Protein AF-A0A356AP43-F1 (afdb_monomer_lite)

Sequence (122 aa):
MYQRLVRASVEGRTPQELEKIRQEEFDPHHLDCLLNPDRHPPVWRTGECNCSGEGQASCQVKCLFEAITRDEKGNVRIDPERCTGCSACIGECRAKKLTASRDILPALEKLKSSETPVYAMV

Secondary structure (DSSP, 8-state):
-HHHHHHHHHHT-HHHHHHHHHTS---HHHHHHHH-GGGS-SEEE-S-----STTTTHHHHT-TT--EEE-TTS-EEE-TTT-----HHHHH-TT--EEE--THHHHHHHHHH-SS------

Structure (mmCIF, N/CA/C/O backbone):
data_AF-A0A356AP43-F1
#
_entry.id   AF-A0A356AP43-F1
#
loop_
_atom_site.group_PDB
_atom_site.id
_atom_site.type_symbol
_atom_site.label_atom_id
_atom_site.label_alt_id
_atom_site.label_comp_id
_atom_site.label_asym_id
_atom_site.label_entity_id
_atom_site.label_seq_id
_atom_site.pdbx_PDB_ins_code
_atom_site.Cartn_x
_atom_site.Cartn_y
_atom_site.Cartn_z
_atom_site.occupancy
_atom_site.B_iso_or_equiv
_atom_site.auth_seq_id
_atom_site.auth_comp_id
_atom_site.auth_asym_id
_atom_site.auth_atom_id
_atom_site.pdbx_PDB_model_num
ATOM 1 N N . MET A 1 1 ? 6.021 3.002 13.856 1.00 85.12 1 MET A N 1
ATOM 2 C CA . MET A 1 1 ? 4.661 3.556 13.666 1.00 85.12 1 MET A CA 1
ATOM 3 C C . MET A 1 1 ? 3.579 2.476 13.533 1.00 85.12 1 MET A C 1
ATOM 5 O O . MET A 1 1 ? 2.836 2.300 14.484 1.00 85.12 1 MET A O 1
ATOM 9 N N . TYR A 1 2 ? 3.507 1.699 12.439 1.00 87.25 2 TYR A N 1
ATOM 10 C CA . TYR A 1 2 ? 2.398 0.753 12.164 1.00 87.25 2 TYR A CA 1
ATOM 11 C C . TYR A 1 2 ? 1.944 -0.125 13.350 1.00 87.25 2 TYR A C 1
ATOM 13 O O . TYR A 1 2 ? 0.783 -0.082 13.732 1.00 87.25 2 TYR A O 1
ATOM 21 N N . GLN A 1 3 ? 2.852 -0.883 13.976 1.00 90.19 3 GLN A N 1
ATOM 22 C CA . GLN A 1 3 ? 2.494 -1.784 15.085 1.00 90.19 3 GLN A CA 1
ATOM 23 C C . GLN A 1 3 ? 1.906 -1.046 16.299 1.00 90.19 3 GLN A C 1
ATOM 25 O O . GLN A 1 3 ? 1.038 -1.588 16.979 1.00 90.19 3 GLN A O 1
ATOM 30 N N . ARG A 1 4 ? 2.346 0.196 16.550 1.00 91.88 4 ARG A N 1
ATOM 31 C CA . ARG A 1 4 ? 1.810 1.042 17.627 1.00 91.88 4 ARG A CA 1
ATOM 32 C C . ARG A 1 4 ? 0.359 1.426 17.341 1.00 91.88 4 ARG A C 1
ATOM 34 O O . ARG A 1 4 ? -0.476 1.277 18.223 1.00 91.88 4 ARG A O 1
ATOM 41 N N . LEU A 1 5 ? 0.049 1.815 16.101 1.00 91.38 5 LEU A N 1
ATOM 42 C CA . LEU A 1 5 ? -1.321 2.124 15.676 1.00 91.38 5 LEU A CA 1
ATOM 43 C C . LEU A 1 5 ? -2.238 0.902 15.721 1.00 91.38 5 LEU A C 1
ATOM 45 O O . LEU A 1 5 ? -3.365 1.018 16.183 1.00 91.38 5 LEU A O 1
ATOM 49 N N . VAL A 1 6 ? -1.760 -0.273 15.299 1.00 91.44 6 VAL A N 1
ATOM 50 C CA . VAL A 1 6 ? -2.555 -1.513 15.381 1.00 91.44 6 VAL A CA 1
ATOM 51 C C . VAL A 1 6 ? -2.886 -1.833 16.834 1.00 91.44 6 VAL A C 1
ATOM 53 O O . VAL A 1 6 ? -4.041 -2.090 17.166 1.00 91.44 6 VAL A O 1
ATOM 56 N N . ARG A 1 7 ? -1.891 -1.751 17.722 1.00 92.81 7 ARG A N 1
ATOM 57 C CA . ARG A 1 7 ? -2.092 -1.960 19.157 1.00 92.81 7 ARG A CA 1
ATOM 58 C C . ARG A 1 7 ? -3.070 -0.944 19.751 1.00 92.81 7 ARG A C 1
ATOM 60 O O . ARG A 1 7 ? -3.997 -1.339 20.450 1.00 92.81 7 ARG A O 1
ATOM 67 N N . ALA A 1 8 ? -2.899 0.339 19.441 1.00 92.69 8 ALA A N 1
ATOM 68 C CA . ALA A 1 8 ? -3.793 1.396 19.901 1.00 92.69 8 ALA A CA 1
ATOM 69 C C . ALA A 1 8 ? -5.225 1.209 19.376 1.00 92.69 8 ALA A C 1
ATOM 71 O O . ALA A 1 8 ? -6.175 1.410 20.130 1.00 92.69 8 ALA A O 1
ATOM 72 N N . SER A 1 9 ? -5.377 0.760 18.125 1.00 90.75 9 SER A N 1
ATOM 73 C CA . SER A 1 9 ? -6.673 0.431 17.533 1.00 90.75 9 SER A CA 1
ATOM 74 C C . SER A 1 9 ? -7.356 -0.685 18.304 1.00 90.75 9 SER A C 1
ATOM 76 O O . SER A 1 9 ? -8.490 -0.486 18.716 1.00 90.75 9 SER A O 1
ATOM 78 N N . VAL A 1 10 ? -6.672 -1.785 18.632 1.00 90.69 10 VAL A N 1
ATOM 79 C CA . VAL A 1 10 ? -7.234 -2.850 19.487 1.00 90.69 10 VAL A CA 1
ATOM 80 C C . VAL A 1 10 ? -7.633 -2.299 20.863 1.00 90.69 10 VAL A C 1
ATOM 82 O O . VAL A 1 10 ? -8.774 -2.477 21.288 1.00 90.69 10 VAL A O 1
ATOM 85 N N . GLU A 1 11 ? -6.745 -1.538 21.506 1.00 92.44 11 GLU A N 1
ATOM 86 C CA . GLU A 1 11 ? -6.917 -0.984 22.858 1.00 92.44 11 GLU A CA 1
ATOM 87 C C . GLU A 1 11 ? -7.903 0.203 22.949 1.00 92.44 11 GLU A C 1
ATOM 89 O O . GLU A 1 11 ? -8.137 0.705 24.046 1.00 92.44 11 GLU A O 1
ATOM 94 N N . GLY A 1 12 ? -8.465 0.681 21.830 1.00 87.88 12 GLY A N 1
ATOM 95 C CA . GLY A 1 12 ? -9.389 1.827 21.811 1.00 87.88 12 GLY A CA 1
ATOM 96 C C . GLY A 1 12 ? -8.720 3.175 22.107 1.00 87.88 12 GLY A C 1
ATOM 97 O O . GLY A 1 12 ? -9.374 4.103 22.570 1.00 87.88 12 GLY A O 1
ATOM 98 N N . ARG A 1 13 ? -7.410 3.281 21.861 1.00 92.44 13 ARG A N 1
ATOM 99 C CA . ARG A 1 13 ? -6.573 4.458 22.148 1.00 92.44 13 ARG A CA 1
ATOM 100 C C . ARG A 1 13 ? -5.968 5.095 20.889 1.00 92.44 13 ARG A C 1
ATOM 102 O O . ARG A 1 13 ? -4.936 5.763 20.960 1.00 92.44 13 ARG A O 1
ATOM 109 N N . THR A 1 14 ? -6.584 4.873 19.724 1.00 89.31 14 THR A N 1
ATOM 110 C CA . THR A 1 14 ? -6.115 5.402 18.429 1.00 89.31 14 THR A CA 1
ATOM 111 C C . THR A 1 14 ? -5.927 6.924 18.430 1.00 89.31 14 THR A C 1
ATOM 113 O O . THR A 1 14 ? -4.861 7.357 17.994 1.00 89.31 14 THR A O 1
ATOM 116 N N . PRO A 1 15 ? -6.868 7.752 18.942 1.00 89.88 15 PRO A N 1
ATOM 117 C CA . PRO A 1 15 ? -6.707 9.208 18.918 1.00 89.88 15 PRO A CA 1
ATOM 118 C C . PRO A 1 15 ? -5.471 9.682 19.692 1.00 89.88 15 PRO A C 1
ATOM 120 O O . PRO A 1 15 ? -4.699 10.493 19.191 1.00 89.88 15 PRO A O 1
ATOM 123 N N . GLN A 1 16 ? -5.230 9.127 20.884 1.00 93.12 16 GLN A N 1
ATOM 124 C CA . G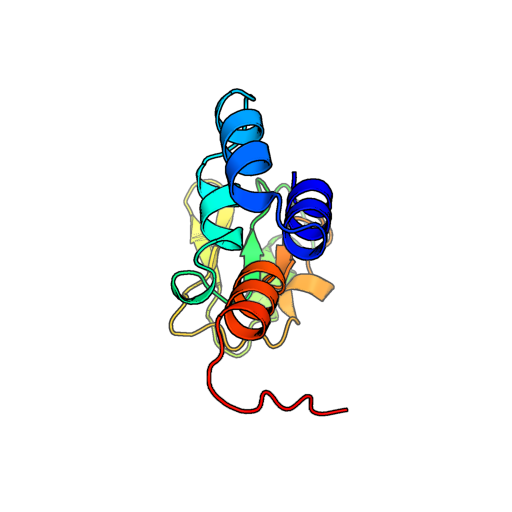LN A 1 16 ? -4.082 9.497 21.716 1.00 93.12 16 GLN A CA 1
ATOM 125 C C . GLN A 1 16 ? -2.757 9.070 21.078 1.00 93.12 16 GLN A C 1
ATOM 127 O O . GLN A 1 16 ? -1.754 9.767 21.211 1.00 93.12 16 GLN A O 1
ATOM 132 N N . GLU A 1 17 ? -2.734 7.920 20.404 1.00 92.94 17 GLU A N 1
ATOM 133 C CA . GLU A 1 17 ? -1.535 7.448 19.713 1.00 92.94 17 GLU A CA 1
ATOM 134 C C . GLU A 1 17 ? -1.246 8.258 18.442 1.00 92.94 17 GLU A C 1
ATOM 136 O O . GLU A 1 17 ? -0.084 8.544 18.156 1.00 92.94 17 GLU A O 1
ATOM 141 N N . LEU A 1 18 ? -2.285 8.683 17.714 1.00 90.19 18 LEU A N 1
ATOM 142 C CA . LEU A 1 18 ? -2.144 9.567 16.556 1.00 90.19 18 LEU A CA 1
ATOM 143 C C . LEU A 1 18 ? -1.555 10.924 16.942 1.00 90.19 18 LEU A C 1
ATOM 145 O O . LEU A 1 18 ? -0.653 11.391 16.253 1.00 90.19 18 LEU A O 1
ATOM 149 N N . GLU A 1 19 ? -2.001 11.527 18.045 1.00 91.38 19 GLU A N 1
ATOM 150 C CA . GLU A 1 19 ? -1.428 12.788 18.540 1.00 91.38 19 GLU A CA 1
ATOM 151 C C . GLU A 1 19 ? 0.063 12.655 18.876 1.00 91.38 19 GLU A C 1
ATOM 153 O O . GLU A 1 19 ? 0.852 13.529 18.528 1.00 91.38 19 GLU A O 1
ATOM 158 N N . LYS A 1 20 ? 0.485 11.529 19.468 1.00 91.94 20 LYS A N 1
ATOM 159 C CA . LYS A 1 20 ? 1.913 11.263 19.720 1.00 91.94 20 LYS A CA 1
ATOM 160 C C . LYS A 1 20 ? 2.705 11.112 18.428 1.00 91.94 20 LYS A C 1
ATOM 162 O O . LYS A 1 20 ? 3.765 11.705 18.291 1.00 91.94 20 LYS A O 1
ATOM 167 N N . ILE A 1 21 ? 2.187 10.338 17.474 1.00 89.25 21 ILE A N 1
ATOM 168 C CA . ILE A 1 21 ? 2.850 10.124 16.181 1.00 89.25 21 ILE A CA 1
ATOM 169 C C . ILE A 1 21 ? 2.993 11.444 15.423 1.00 89.25 21 ILE A C 1
ATOM 171 O O . ILE A 1 21 ? 4.045 11.691 14.848 1.00 89.25 21 ILE A O 1
ATOM 175 N N . ARG A 1 22 ? 1.978 12.315 15.466 1.00 87.50 22 ARG A N 1
ATOM 176 C CA . ARG A 1 22 ? 2.008 13.650 14.845 1.00 87.50 22 ARG A CA 1
ATOM 177 C C . ARG A 1 22 ? 3.118 14.558 15.382 1.00 87.50 22 ARG A C 1
ATOM 179 O O . ARG A 1 22 ? 3.491 15.500 14.693 1.00 87.50 22 ARG A O 1
ATOM 186 N N . GLN A 1 23 ? 3.623 14.288 16.584 1.00 88.75 23 GLN A N 1
ATOM 187 C CA . GLN A 1 23 ? 4.723 15.024 17.213 1.00 88.75 23 GLN A CA 1
ATOM 188 C C . GLN A 1 23 ? 6.106 14.424 16.901 1.00 88.75 23 GLN A C 1
ATOM 190 O O . GLN A 1 23 ? 7.120 15.026 17.246 1.00 88.75 23 GLN A O 1
ATOM 195 N N . GLU A 1 24 ? 6.168 13.247 16.276 1.00 88.69 24 GLU A N 1
ATOM 196 C CA . GLU A 1 24 ? 7.412 12.599 15.852 1.00 88.69 24 GLU A CA 1
ATOM 197 C C . GLU A 1 24 ? 7.792 13.038 14.424 1.00 88.69 24 GLU A C 1
ATOM 199 O O . GLU A 1 24 ? 6.945 13.464 13.641 1.00 88.69 24 GLU A O 1
ATOM 204 N N . GLU A 1 25 ? 9.066 12.903 14.044 1.00 83.81 25 GLU A N 1
ATOM 205 C CA . GLU A 1 25 ? 9.466 13.039 12.639 1.00 83.81 25 GLU A CA 1
ATOM 206 C C . GLU A 1 25 ? 9.076 11.772 11.864 1.00 83.81 25 GLU A C 1
ATOM 208 O O . GLU A 1 25 ? 9.620 10.685 12.083 1.00 83.81 25 GLU A O 1
ATOM 213 N N . PHE A 1 26 ? 8.123 11.899 10.942 1.00 81.62 26 PHE A N 1
ATOM 214 C CA . PHE A 1 26 ? 7.726 10.835 10.021 1.00 81.62 26 PHE A CA 1
ATOM 215 C C . PHE A 1 26 ? 7.306 11.419 8.670 1.00 81.62 26 PHE A C 1
ATOM 217 O O . PHE A 1 26 ? 7.000 12.602 8.558 1.00 81.62 26 PHE A O 1
ATOM 224 N N . ASP A 1 27 ? 7.268 10.569 7.643 1.00 82.44 27 ASP A N 1
ATOM 225 C CA . ASP A 1 27 ? 6.711 10.931 6.339 1.00 82.44 27 ASP A CA 1
ATOM 226 C C . ASP A 1 27 ? 5.168 10.912 6.407 1.00 82.44 27 ASP A C 1
ATOM 228 O O . ASP A 1 27 ? 4.592 9.829 6.592 1.00 82.44 27 ASP A O 1
ATOM 232 N N . PRO A 1 28 ? 4.480 12.060 6.234 1.00 85.50 28 PRO A N 1
ATOM 233 C CA . PRO A 1 28 ? 3.020 12.134 6.254 1.00 85.50 28 PRO A CA 1
ATOM 234 C C . PRO A 1 28 ? 2.341 11.165 5.284 1.00 85.50 28 PRO A C 1
ATOM 236 O O . PRO A 1 28 ? 1.269 10.643 5.595 1.00 85.50 28 PRO A O 1
ATOM 239 N N . HIS A 1 29 ? 2.980 10.862 4.150 1.00 86.56 29 HIS A N 1
ATOM 240 C CA . HIS A 1 29 ? 2.458 9.921 3.164 1.00 86.56 29 HIS A CA 1
ATOM 241 C C . HIS A 1 29 ? 2.305 8.511 3.748 1.00 86.56 29 HIS A C 1
ATOM 243 O O . HIS A 1 29 ? 1.299 7.848 3.515 1.00 86.56 29 HIS A O 1
ATOM 249 N N . HIS A 1 30 ? 3.248 8.061 4.583 1.00 86.44 30 HIS A N 1
ATOM 250 C CA . HIS A 1 30 ? 3.169 6.737 5.205 1.00 86.44 30 HIS A CA 1
ATOM 251 C C . HIS A 1 30 ? 1.998 6.606 6.181 1.00 86.44 30 HIS A C 1
ATOM 253 O O . HIS A 1 30 ? 1.453 5.513 6.336 1.00 86.44 30 HIS A O 1
ATOM 259 N N . LEU A 1 31 ? 1.634 7.689 6.870 1.00 88.88 31 LEU A N 1
ATOM 260 C CA . LEU A 1 31 ? 0.469 7.681 7.748 1.00 88.88 31 LEU A CA 1
ATOM 261 C C . LEU A 1 31 ? -0.821 7.705 6.927 1.00 88.88 31 LEU A C 1
ATOM 263 O O . LEU A 1 31 ? -1.749 6.968 7.247 1.00 88.88 31 LEU A O 1
ATOM 267 N N . ASP A 1 32 ? -0.855 8.490 5.852 1.00 90.31 32 ASP A N 1
ATOM 268 C CA . ASP A 1 32 ? -2.013 8.562 4.964 1.00 90.31 32 ASP A CA 1
ATOM 269 C C . ASP A 1 32 ? -2.323 7.211 4.300 1.00 90.31 32 ASP A C 1
ATOM 271 O O . ASP A 1 32 ? -3.471 6.776 4.339 1.00 90.31 32 ASP A O 1
ATOM 275 N N . CYS A 1 33 ? -1.308 6.478 3.825 1.00 90.25 33 CYS A N 1
ATOM 276 C CA . CYS A 1 33 ? -1.480 5.114 3.306 1.00 90.25 33 CYS A CA 1
ATOM 277 C C . CYS A 1 33 ? -2.163 4.174 4.313 1.00 90.25 33 CYS A C 1
ATOM 279 O O . CYS A 1 33 ? -2.973 3.334 3.938 1.00 90.25 33 CYS A O 1
ATOM 281 N N . LEU A 1 34 ? -1.845 4.308 5.604 1.00 90.25 34 LEU A N 1
ATOM 282 C CA . LEU A 1 34 ? -2.407 3.458 6.658 1.00 90.25 34 LEU A CA 1
ATOM 283 C C . LEU A 1 34 ? -3.837 3.838 7.051 1.00 90.25 34 LEU A C 1
ATOM 285 O O . LEU A 1 34 ? -4.596 2.968 7.479 1.00 90.25 34 LEU A O 1
ATOM 289 N N . LEU A 1 35 ? -4.175 5.126 6.984 1.00 89.88 35 LEU A N 1
ATOM 290 C CA . LEU A 1 35 ? -5.473 5.640 7.421 1.00 89.88 35 LEU A CA 1
ATOM 291 C C . LEU A 1 35 ? -6.507 5.668 6.290 1.00 89.88 35 LEU A C 1
ATOM 293 O O . LEU A 1 35 ? -7.690 5.503 6.568 1.00 89.88 35 LEU A O 1
ATOM 297 N N . ASN A 1 36 ? -6.066 5.835 5.042 1.00 90.94 36 ASN A N 1
ATOM 298 C CA . ASN A 1 36 ? -6.919 5.980 3.861 1.00 90.94 36 ASN A CA 1
ATOM 299 C C . ASN A 1 36 ? -6.480 5.044 2.714 1.00 90.94 36 ASN A C 1
ATOM 301 O O . ASN A 1 36 ? -6.211 5.527 1.611 1.00 90.94 36 ASN A O 1
ATOM 305 N N . PRO A 1 37 ? -6.343 3.721 2.934 1.00 90.69 37 PRO A N 1
ATOM 306 C CA . PRO A 1 37 ? -5.765 2.816 1.935 1.00 90.69 37 PRO A CA 1
ATOM 307 C C . PRO A 1 37 ? -6.564 2.729 0.628 1.00 90.69 37 PRO A C 1
ATOM 309 O O . PRO A 1 37 ? -5.990 2.423 -0.408 1.00 90.69 37 PRO A O 1
ATOM 312 N N . ASP A 1 38 ? -7.858 3.046 0.651 1.00 89.31 38 ASP A N 1
ATOM 313 C CA . ASP A 1 38 ? -8.741 3.134 -0.518 1.00 89.31 38 ASP A CA 1
ATOM 314 C C . ASP A 1 38 ? -8.334 4.230 -1.516 1.00 89.31 38 ASP A C 1
ATOM 316 O O . ASP A 1 38 ? -8.712 4.175 -2.683 1.00 89.31 38 ASP A O 1
ATOM 320 N N . ARG A 1 39 ? -7.542 5.213 -1.074 1.00 91.62 39 ARG A N 1
ATOM 321 C CA . ARG A 1 39 ? -7.016 6.299 -1.917 1.00 91.62 39 ARG A CA 1
ATOM 322 C C . ARG A 1 39 ? -5.656 5.985 -2.533 1.00 91.62 39 ARG A C 1
ATOM 324 O O . ARG A 1 39 ? -5.112 6.815 -3.261 1.00 91.62 39 ARG A O 1
ATOM 331 N N . HIS A 1 40 ? -5.093 4.820 -2.224 1.00 92.88 40 HIS A N 1
ATOM 332 C CA . HIS A 1 40 ? -3.746 4.422 -2.617 1.00 92.88 40 HIS A CA 1
ATOM 333 C C . HIS A 1 40 ? -3.778 3.102 -3.386 1.00 92.88 40 HIS A C 1
ATOM 335 O O . HIS A 1 40 ? -4.677 2.285 -3.191 1.00 92.88 40 HIS A O 1
ATOM 341 N N . PRO A 1 41 ? -2.787 2.842 -4.255 1.00 94.50 41 PRO A N 1
ATOM 342 C CA . PRO A 1 41 ? -2.672 1.539 -4.892 1.00 94.50 41 PRO A CA 1
ATOM 343 C C . PRO A 1 41 ? -2.520 0.426 -3.835 1.00 94.50 41 PRO A C 1
ATOM 345 O O . PRO A 1 41 ? -1.833 0.632 -2.832 1.00 94.50 41 PRO A O 1
ATOM 348 N N . PRO A 1 42 ? -3.028 -0.796 -4.088 1.00 95.38 42 PRO A N 1
ATOM 349 C CA . PRO A 1 42 ? -2.851 -1.949 -3.195 1.00 95.38 42 PRO A CA 1
ATOM 350 C C . PRO A 1 42 ? -1.394 -2.358 -2.906 1.00 95.38 42 PRO A C 1
ATOM 352 O O . PRO A 1 42 ? -1.140 -3.222 -2.065 1.00 95.38 42 PRO A O 1
ATOM 355 N N . VAL A 1 43 ? -0.424 -1.778 -3.619 1.00 95.94 43 VAL A N 1
ATOM 356 C CA . VAL A 1 43 ? 1.012 -1.955 -3.392 1.00 95.94 43 VAL A CA 1
ATOM 357 C C . VAL A 1 43 ? 1.650 -0.589 -3.163 1.00 95.94 43 VAL A C 1
ATOM 359 O O . VAL A 1 43 ? 1.478 0.324 -3.966 1.00 95.94 43 VAL A O 1
ATOM 362 N N . TRP A 1 44 ? 2.442 -0.464 -2.100 1.00 93.94 44 TRP A N 1
ATOM 363 C CA . TRP A 1 44 ? 3.082 0.780 -1.680 1.00 93.94 44 TRP A CA 1
ATOM 364 C C . TRP A 1 44 ? 4.593 0.734 -1.847 1.00 93.94 44 TRP A C 1
ATOM 366 O O . TRP A 1 44 ? 5.234 -0.282 -1.564 1.00 93.94 44 TRP A O 1
ATOM 376 N N . ARG A 1 45 ? 5.173 1.876 -2.222 1.00 92.88 45 ARG A N 1
ATOM 377 C CA . ARG A 1 45 ? 6.619 2.098 -2.200 1.00 92.88 45 ARG A CA 1
ATOM 378 C C . ARG A 1 45 ? 7.028 2.690 -0.850 1.00 92.88 45 ARG A C 1
ATOM 380 O O . ARG A 1 45 ? 6.613 3.789 -0.517 1.00 92.88 45 ARG A O 1
ATOM 387 N N . THR A 1 46 ? 7.880 1.997 -0.102 1.00 90.75 46 THR A N 1
ATOM 388 C CA . THR A 1 46 ? 8.306 2.390 1.259 1.00 90.75 46 THR A CA 1
ATOM 389 C C . THR A 1 46 ? 9.651 3.119 1.308 1.00 90.75 46 THR A C 1
ATOM 391 O O . THR A 1 46 ? 10.168 3.412 2.384 1.00 90.75 46 THR A O 1
ATOM 394 N N . GLY A 1 47 ? 10.263 3.376 0.152 1.00 90.06 47 GLY A N 1
ATOM 395 C CA . GLY A 1 47 ? 11.511 4.123 0.044 1.00 90.06 47 GLY A CA 1
ATOM 396 C C . GLY A 1 47 ? 12.028 4.182 -1.387 1.00 90.06 47 GLY A C 1
ATOM 397 O O . GLY A 1 47 ? 11.420 3.628 -2.304 1.00 90.06 47 GLY A O 1
ATOM 398 N N . GLU A 1 48 ? 13.160 4.851 -1.577 1.00 91.81 48 GLU A N 1
ATOM 399 C CA . GLU A 1 48 ? 13.768 5.001 -2.897 1.00 91.81 48 GLU A CA 1
ATOM 400 C C . GLU A 1 48 ? 14.242 3.658 -3.470 1.00 91.81 48 GLU A C 1
ATOM 402 O O . GLU A 1 48 ? 14.779 2.797 -2.763 1.00 91.81 48 GLU A O 1
ATOM 407 N N . CYS A 1 49 ? 14.030 3.472 -4.770 1.00 90.69 49 CYS A N 1
ATOM 408 C CA . CYS A 1 49 ? 14.520 2.331 -5.521 1.00 90.69 49 CYS A CA 1
ATOM 409 C C . CYS A 1 49 ? 16.018 2.498 -5.777 1.00 90.69 49 CYS A C 1
ATOM 411 O O . CYS A 1 49 ? 16.433 3.374 -6.523 1.00 90.69 49 CYS A O 1
ATOM 413 N N . ASN A 1 50 ? 16.820 1.600 -5.214 1.00 87.00 50 ASN A N 1
ATOM 414 C CA . ASN A 1 50 ? 18.275 1.569 -5.372 1.00 87.00 50 ASN A CA 1
ATOM 415 C C . ASN A 1 50 ? 18.764 0.296 -6.090 1.00 87.00 50 ASN A C 1
ATOM 417 O O . ASN A 1 50 ? 19.908 -0.121 -5.925 1.00 87.00 50 ASN A O 1
ATOM 421 N N . CYS A 1 51 ? 17.885 -0.351 -6.861 1.00 83.38 51 CYS A N 1
ATOM 422 C CA . CYS A 1 51 ? 18.225 -1.530 -7.650 1.00 83.38 51 CYS A CA 1
ATOM 423 C C . CYS A 1 51 ? 19.177 -1.138 -8.794 1.00 83.38 51 CYS A C 1
ATOM 425 O O . CYS A 1 51 ? 18.825 -0.285 -9.606 1.00 83.38 51 CYS A O 1
ATOM 427 N N . SER A 1 52 ? 20.335 -1.789 -8.896 1.00 74.88 52 SER A N 1
ATOM 428 C CA . SER A 1 52 ? 21.299 -1.618 -9.991 1.00 74.88 52 SER A CA 1
ATOM 429 C C . SER A 1 52 ? 21.512 -2.929 -10.759 1.00 74.88 52 SER A C 1
ATOM 431 O O . SER A 1 52 ? 21.301 -4.016 -10.221 1.00 74.88 52 SER A O 1
ATOM 433 N N . GLY A 1 53 ? 21.912 -2.826 -12.031 1.00 73.88 53 GLY A N 1
ATOM 434 C CA . GLY A 1 53 ? 22.258 -3.979 -12.872 1.00 73.88 53 GLY A CA 1
ATOM 435 C C . GLY A 1 53 ? 21.074 -4.884 -13.244 1.00 73.88 53 GLY A C 1
ATOM 436 O O . GLY A 1 53 ? 19.941 -4.424 -13.421 1.00 73.88 53 GLY A O 1
ATOM 437 N N . GLU A 1 54 ? 21.345 -6.187 -13.381 1.00 63.41 54 GLU A N 1
ATOM 438 C CA . GLU A 1 54 ? 20.350 -7.213 -13.718 1.00 63.41 54 GLU A CA 1
ATOM 439 C C . GLU A 1 54 ? 19.288 -7.335 -12.614 1.00 63.41 54 GLU A C 1
ATOM 441 O O . GLU A 1 54 ? 19.469 -7.984 -11.580 1.00 63.41 54 GLU A O 1
ATOM 446 N N . GLY A 1 55 ? 18.159 -6.664 -12.830 1.00 66.31 55 GLY A N 1
ATOM 447 C CA . GLY A 1 55 ? 17.031 -6.638 -11.902 1.00 66.31 55 GLY A CA 1
ATOM 448 C C . GLY A 1 55 ? 16.478 -5.247 -11.620 1.00 66.31 55 GLY A C 1
ATOM 449 O O . GLY A 1 55 ? 15.455 -5.129 -10.941 1.00 66.31 55 GLY A O 1
ATOM 450 N N . GLN A 1 56 ? 17.098 -4.192 -12.167 1.00 73.06 56 GLN A N 1
ATOM 451 C CA . GLN A 1 56 ? 16.638 -2.814 -11.988 1.00 73.06 56 GLN A CA 1
ATOM 452 C C . GLN A 1 56 ? 15.149 -2.659 -12.314 1.00 73.06 56 GLN A C 1
ATOM 454 O O . GLN A 1 56 ? 14.451 -1.986 -11.561 1.00 73.06 56 GLN A O 1
ATOM 459 N N . ALA A 1 57 ? 14.649 -3.337 -13.355 1.00 80.31 57 ALA A N 1
ATOM 460 C CA . ALA A 1 57 ? 13.266 -3.260 -13.826 1.00 80.31 57 ALA A CA 1
ATOM 461 C C . ALA A 1 57 ? 12.389 -4.494 -13.524 1.00 80.31 57 ALA A C 1
ATOM 463 O O . ALA A 1 57 ? 11.245 -4.524 -13.973 1.00 80.31 57 ALA A O 1
ATOM 464 N N . SER A 1 58 ? 12.852 -5.488 -12.754 1.00 90.00 58 SER A N 1
ATOM 465 C CA . SER A 1 58 ? 12.119 -6.762 -12.593 1.00 90.00 58 SER A CA 1
ATOM 466 C C . SER A 1 58 ? 10.692 -6.592 -12.073 1.00 90.00 58 SER A C 1
ATOM 46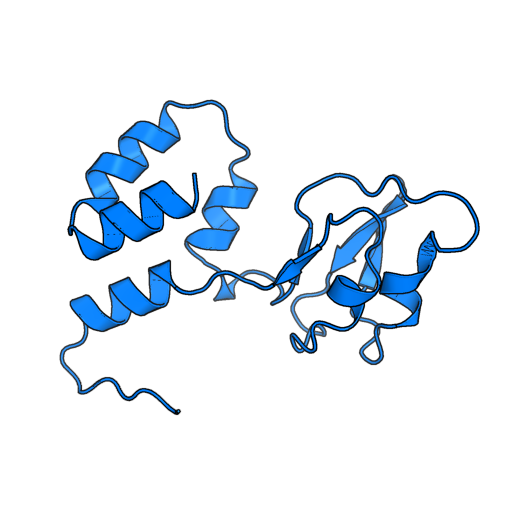8 O O . SER A 1 58 ? 9.767 -7.190 -12.613 1.00 90.00 58 SER A O 1
ATOM 470 N N . CYS A 1 59 ? 10.484 -5.728 -11.073 1.00 93.62 59 CYS A N 1
ATOM 471 C CA . CYS A 1 59 ? 9.147 -5.465 -10.538 1.00 93.62 59 CYS A CA 1
ATOM 472 C C . CYS A 1 59 ? 8.191 -4.873 -11.587 1.00 93.62 59 CYS A C 1
ATOM 474 O O . CYS A 1 59 ? 7.012 -5.212 -11.586 1.00 93.62 59 CYS A O 1
ATOM 476 N N . GLN A 1 60 ? 8.706 -4.034 -12.491 1.00 93.44 60 GLN A N 1
ATOM 477 C CA . GLN A 1 60 ? 7.940 -3.431 -13.578 1.00 93.44 60 GLN A CA 1
ATOM 478 C C . GLN A 1 60 ? 7.614 -4.467 -14.659 1.00 93.44 60 GLN A C 1
ATOM 480 O O . GLN A 1 60 ? 6.456 -4.597 -15.033 1.00 93.44 60 GLN A O 1
ATOM 485 N N . VAL A 1 61 ? 8.603 -5.256 -15.094 1.00 92.44 61 VAL A N 1
ATOM 486 C CA . VAL A 1 61 ? 8.424 -6.3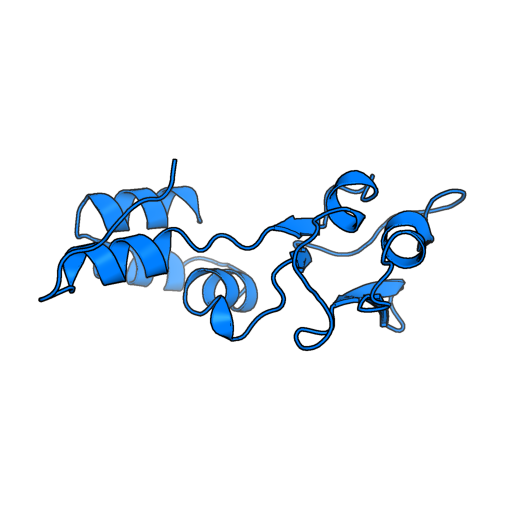17 -16.105 1.00 92.44 61 VAL A CA 1
ATOM 487 C C . VAL A 1 61 ? 7.442 -7.392 -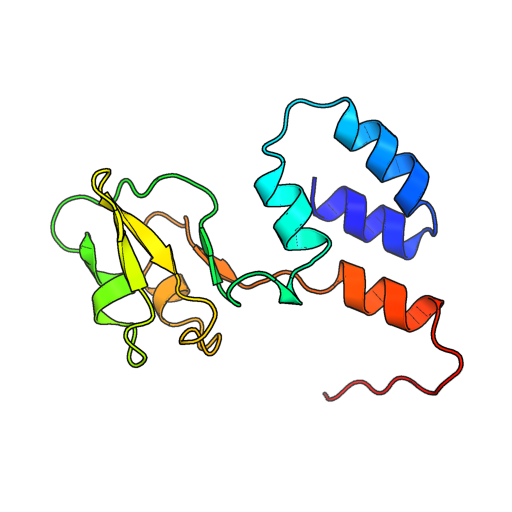15.632 1.00 92.44 61 VAL A C 1
ATOM 489 O O . VAL A 1 61 ? 6.676 -7.931 -16.424 1.00 92.44 61 VAL A O 1
ATOM 492 N N . LYS A 1 62 ? 7.423 -7.699 -14.330 1.00 93.94 62 LYS A N 1
ATOM 493 C CA . LYS A 1 62 ? 6.506 -8.694 -13.758 1.00 93.94 62 LYS A CA 1
ATOM 494 C C . LYS A 1 62 ? 5.059 -8.202 -13.648 1.00 93.94 62 LYS A C 1
ATOM 496 O O . LYS A 1 62 ? 4.158 -9.003 -13.402 1.00 93.94 62 LYS A O 1
ATOM 501 N N . CYS A 1 63 ? 4.815 -6.901 -13.793 1.00 96.56 63 CYS A N 1
ATOM 502 C CA . CYS A 1 63 ? 3.478 -6.341 -13.678 1.00 96.56 63 CYS A CA 1
ATOM 503 C C . CYS A 1 63 ? 2.666 -6.602 -14.956 1.00 96.56 63 CYS A C 1
ATOM 505 O O . CYS A 1 63 ? 2.699 -5.812 -15.893 1.00 96.56 63 CYS A O 1
ATOM 507 N N . LEU A 1 64 ? 1.879 -7.682 -14.960 1.00 95.94 64 LEU A N 1
ATOM 508 C CA . LEU A 1 64 ? 0.997 -8.046 -16.082 1.00 95.94 64 LEU A CA 1
ATOM 509 C C . LEU A 1 64 ? -0.087 -6.999 -16.389 1.00 95.94 64 LEU A C 1
ATOM 511 O O . LEU A 1 64 ? -0.646 -6.995 -17.477 1.00 95.94 64 LEU A O 1
ATOM 515 N N . PHE A 1 65 ? -0.387 -6.124 -15.429 1.00 96.81 65 PHE A N 1
ATOM 516 C CA . PHE A 1 65 ? -1.397 -5.072 -15.557 1.00 96.81 65 PHE A CA 1
ATOM 517 C C . PHE A 1 65 ? -0.801 -3.731 -15.999 1.00 96.81 65 PHE A C 1
ATOM 519 O O . PHE A 1 65 ? -1.535 -2.752 -16.098 1.00 96.81 65 PHE A O 1
ATOM 526 N N . GLU A 1 66 ? 0.520 -3.679 -16.219 1.00 95.62 66 GLU A N 1
ATOM 527 C CA . GLU A 1 66 ? 1.316 -2.485 -16.549 1.00 95.62 66 GLU A CA 1
ATOM 528 C C . GLU A 1 66 ? 1.022 -1.279 -15.635 1.00 95.62 66 GLU A C 1
ATOM 530 O O . GLU A 1 66 ? 1.075 -0.118 -16.031 1.00 95.62 66 GLU A O 1
ATOM 535 N N . ALA A 1 67 ? 0.731 -1.563 -14.365 1.00 97.56 67 ALA A N 1
ATOM 536 C CA . ALA A 1 67 ? 0.451 -0.559 -13.347 1.00 97.56 67 ALA A CA 1
ATOM 537 C C . ALA A 1 67 ? 1.718 0.142 -12.825 1.00 97.56 67 ALA A C 1
ATOM 539 O O . ALA A 1 67 ? 1.622 0.991 -11.948 1.00 97.56 67 ALA A O 1
ATOM 540 N N . ILE A 1 68 ? 2.913 -0.239 -13.290 1.00 96.19 68 ILE A N 1
ATOM 541 C CA . ILE A 1 68 ? 4.188 0.255 -12.759 1.00 96.19 68 ILE A CA 1
ATOM 542 C C . ILE A 1 68 ? 4.922 1.063 -13.824 1.00 96.19 68 ILE A C 1
ATOM 544 O O . ILE A 1 68 ? 5.286 0.539 -14.875 1.00 96.19 68 ILE A O 1
ATOM 548 N N . THR A 1 69 ? 5.215 2.320 -13.506 1.00 94.31 69 THR A N 1
ATOM 549 C CA . THR A 1 69 ? 6.083 3.208 -14.292 1.00 94.31 69 THR A CA 1
ATOM 550 C C . THR A 1 69 ? 7.269 3.674 -13.451 1.00 94.31 69 THR A C 1
ATOM 552 O O . THR A 1 69 ? 7.339 3.380 -12.255 1.00 94.31 69 THR A O 1
ATOM 555 N N . ARG A 1 70 ? 8.232 4.374 -14.059 1.00 91.50 70 ARG A N 1
ATOM 556 C CA . A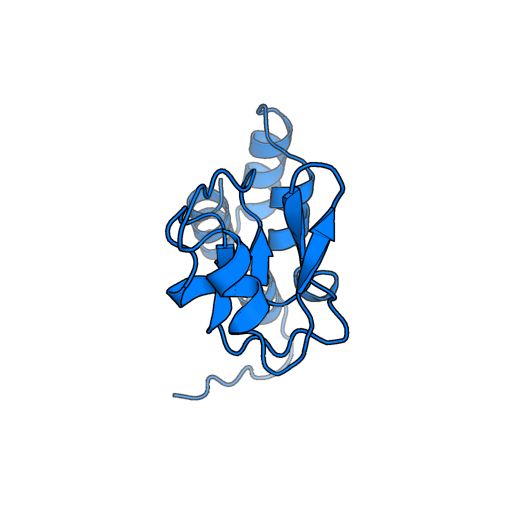RG A 1 70 ? 9.366 4.975 -13.345 1.00 91.50 70 ARG A CA 1
ATOM 557 C C . ARG A 1 70 ? 9.367 6.479 -13.489 1.00 91.50 70 ARG A C 1
ATOM 559 O O . ARG A 1 70 ? 9.078 6.998 -14.562 1.00 91.50 70 ARG A O 1
ATOM 566 N N . ASP A 1 71 ? 9.702 7.152 -12.399 1.00 90.88 71 ASP A N 1
ATOM 567 C CA . ASP A 1 71 ? 10.008 8.573 -12.427 1.00 90.88 71 ASP A CA 1
ATOM 568 C C . ASP A 1 71 ? 11.457 8.836 -12.859 1.00 90.88 71 ASP A C 1
ATOM 570 O O . ASP A 1 71 ? 12.258 7.917 -13.037 1.00 90.88 71 ASP A O 1
ATOM 574 N N . GLU A 1 72 ? 11.793 10.114 -13.021 1.00 89.06 72 GLU A N 1
ATOM 575 C CA . GLU A 1 72 ? 13.122 10.580 -13.437 1.00 89.06 72 GLU A CA 1
ATOM 576 C C . GLU A 1 72 ? 14.238 10.164 -12.468 1.00 89.06 72 GLU A C 1
ATOM 578 O O . GLU A 1 72 ? 15.393 10.035 -12.865 1.00 89.06 72 GLU A O 1
ATOM 583 N N . LYS A 1 73 ? 13.898 9.905 -11.199 1.00 88.00 73 LYS A N 1
ATOM 584 C CA . LYS A 1 73 ? 14.833 9.416 -10.176 1.00 88.00 73 LYS A CA 1
ATOM 585 C C . LYS A 1 73 ? 14.972 7.890 -10.205 1.00 88.00 73 LYS A C 1
ATOM 587 O O . LYS A 1 73 ? 15.654 7.316 -9.361 1.00 88.00 73 LYS A O 1
ATOM 592 N N . GLY A 1 74 ? 14.311 7.220 -11.149 1.00 88.62 74 GLY A N 1
ATOM 593 C CA . GLY A 1 74 ? 14.307 5.769 -11.288 1.00 88.62 74 GLY A CA 1
ATOM 594 C C . GLY A 1 74 ? 13.419 5.053 -10.274 1.00 88.62 74 GLY A C 1
ATOM 595 O O . GLY A 1 74 ? 13.430 3.817 -10.237 1.00 88.62 74 GLY A O 1
ATOM 596 N N . ASN A 1 75 ? 12.633 5.778 -9.475 1.00 92.00 75 ASN A N 1
ATOM 597 C CA . ASN A 1 75 ? 11.716 5.156 -8.539 1.00 92.00 75 ASN A CA 1
ATOM 598 C C . ASN A 1 75 ? 10.451 4.693 -9.239 1.00 92.00 75 ASN A C 1
ATOM 600 O O . ASN A 1 75 ? 9.945 5.346 -10.149 1.00 92.00 75 ASN A O 1
ATOM 604 N N . VAL A 1 76 ? 9.890 3.592 -8.751 1.00 93.69 76 VAL A N 1
ATOM 605 C CA . VAL A 1 76 ? 8.605 3.121 -9.253 1.00 93.69 76 VAL A CA 1
ATOM 606 C C . VAL A 1 76 ? 7.463 4.029 -8.796 1.00 93.69 76 VAL A C 1
ATOM 608 O O . VAL A 1 76 ? 7.436 4.484 -7.647 1.00 93.69 76 VAL A O 1
ATOM 611 N N . ARG A 1 77 ? 6.520 4.268 -9.705 1.00 94.38 77 ARG A N 1
ATOM 612 C CA . ARG A 1 77 ? 5.190 4.828 -9.455 1.00 94.38 77 ARG A CA 1
ATOM 613 C C . ARG A 1 77 ? 4.163 3.761 -9.801 1.00 94.38 77 ARG A C 1
ATOM 615 O O . ARG A 1 77 ? 4.312 3.083 -10.817 1.00 94.38 77 ARG A O 1
ATOM 622 N N . ILE A 1 78 ? 3.172 3.592 -8.934 1.00 95.62 78 ILE A N 1
ATOM 623 C CA . ILE A 1 78 ? 2.151 2.555 -9.065 1.00 95.62 78 ILE A CA 1
ATOM 624 C C . ILE A 1 78 ? 0.821 3.249 -9.326 1.00 95.62 78 ILE A C 1
ATOM 626 O O . ILE A 1 78 ? 0.407 4.097 -8.540 1.00 95.62 78 ILE A O 1
ATOM 630 N N . ASP A 1 79 ? 0.197 2.910 -10.445 1.00 95.56 79 ASP A N 1
ATOM 631 C CA . ASP A 1 79 ? -1.106 3.419 -10.851 1.00 95.56 79 ASP A CA 1
ATOM 632 C C . ASP A 1 79 ? -2.214 2.730 -10.025 1.00 95.56 79 ASP A C 1
ATOM 634 O O . ASP A 1 79 ? -2.341 1.499 -10.105 1.00 95.56 79 ASP A O 1
ATOM 638 N N . PRO A 1 80 ? -2.994 3.476 -9.217 1.00 93.75 80 PRO A N 1
ATOM 639 C CA . PRO A 1 80 ? -4.058 2.907 -8.392 1.00 93.75 80 PRO A CA 1
ATOM 640 C C . PRO A 1 80 ? -5.186 2.272 -9.211 1.00 93.75 80 PRO A C 1
ATOM 642 O O . PRO A 1 80 ? -5.739 1.270 -8.769 1.00 93.75 80 PRO A O 1
ATOM 645 N N . GLU A 1 81 ? -5.470 2.768 -10.417 1.00 94.94 81 GLU A N 1
ATOM 646 C CA . GLU A 1 81 ? -6.569 2.267 -11.257 1.00 94.94 81 GLU A CA 1
ATOM 647 C C . GLU A 1 81 ? -6.216 0.940 -11.942 1.00 94.94 81 GLU A C 1
ATOM 649 O O . GLU A 1 81 ? -7.084 0.141 -12.294 1.00 94.94 81 GLU A O 1
ATOM 654 N N . ARG A 1 82 ? -4.918 0.677 -12.133 1.00 96.81 82 ARG A N 1
ATOM 655 C CA . ARG A 1 82 ? -4.423 -0.534 -12.809 1.00 96.81 82 ARG A CA 1
ATOM 656 C C . ARG A 1 82 ? -3.896 -1.592 -11.842 1.00 96.81 82 ARG A C 1
ATOM 658 O O . ARG A 1 82 ? -3.759 -2.760 -12.213 1.00 96.81 82 ARG A O 1
ATOM 665 N N . CYS A 1 83 ? -3.538 -1.212 -10.618 1.00 97.38 83 CYS A N 1
ATOM 666 C CA . CYS A 1 83 ? -2.933 -2.122 -9.654 1.00 97.38 83 CYS A CA 1
ATOM 667 C C . CYS A 1 83 ? -3.984 -3.019 -8.987 1.00 97.38 83 CYS A C 1
ATOM 669 O O . CYS A 1 83 ? -4.651 -2.627 -8.040 1.00 97.38 83 CYS A O 1
ATOM 671 N N . THR A 1 84 ? -4.044 -4.284 -9.399 1.00 95.69 84 THR A N 1
ATOM 672 C CA . THR A 1 84 ? -4.999 -5.274 -8.863 1.00 95.69 84 THR A CA 1
ATOM 673 C C . THR A 1 84 ? -4.580 -5.929 -7.542 1.00 95.69 84 THR A C 1
ATOM 675 O O . THR A 1 84 ? -5.300 -6.770 -7.015 1.00 95.69 84 THR A O 1
ATOM 678 N N . GLY A 1 85 ? -3.397 -5.606 -7.008 1.00 95.31 85 GLY A N 1
ATOM 679 C CA . GLY A 1 85 ? -2.914 -6.181 -5.745 1.00 95.31 85 GLY A CA 1
ATOM 680 C C . GLY A 1 85 ? -2.376 -7.616 -5.836 1.00 95.31 85 GLY A C 1
ATOM 681 O O . GLY A 1 85 ? -2.161 -8.256 -4.809 1.00 95.31 85 GLY A O 1
ATOM 682 N N . CYS A 1 86 ? -2.057 -8.121 -7.035 1.00 96.38 86 CYS A N 1
ATOM 683 C CA . CYS A 1 86 ? -1.531 -9.485 -7.224 1.00 96.38 86 CYS A CA 1
ATOM 684 C C . CYS A 1 86 ? -0.172 -9.764 -6.545 1.00 96.38 86 CYS A C 1
ATOM 686 O O . CYS A 1 86 ? 0.283 -10.904 -6.516 1.00 96.38 86 CYS A O 1
ATOM 688 N N . SER A 1 87 ? 0.500 -8.731 -6.023 1.00 95.69 87 SER A N 1
ATOM 689 C CA . SER A 1 87 ? 1.738 -8.821 -5.233 1.00 95.69 87 SER A CA 1
ATOM 690 C C . SER A 1 87 ? 2.966 -9.395 -5.954 1.00 95.69 87 SER A C 1
ATOM 692 O O . SER A 1 87 ? 4.035 -9.508 -5.353 1.00 95.69 87 SER A O 1
ATOM 694 N N . ALA A 1 88 ? 2.883 -9.667 -7.258 1.00 96.38 88 ALA A N 1
ATOM 695 C CA . ALA A 1 88 ? 4.005 -10.204 -8.028 1.00 96.38 88 ALA A CA 1
ATOM 696 C C . ALA A 1 88 ? 5.232 -9.270 -8.011 1.00 96.38 88 ALA A C 1
ATOM 698 O O . ALA A 1 88 ? 6.366 -9.717 -7.856 1.00 96.38 88 ALA A O 1
ATOM 699 N N . CYS A 1 89 ? 5.012 -7.955 -8.092 1.00 96.00 89 CYS A N 1
ATOM 700 C CA . CYS A 1 89 ? 6.078 -6.954 -8.029 1.00 96.00 89 CYS A CA 1
ATOM 701 C C . CYS A 1 89 ? 6.781 -6.897 -6.662 1.00 96.00 89 CYS A C 1
ATOM 703 O O . CYS A 1 89 ? 7.963 -6.556 -6.608 1.00 96.00 89 CYS A O 1
ATOM 705 N N . ILE A 1 90 ? 6.086 -7.251 -5.573 1.00 95.88 90 ILE A N 1
ATOM 706 C CA . ILE A 1 90 ? 6.658 -7.314 -4.222 1.00 95.88 90 ILE A CA 1
ATOM 707 C C . ILE A 1 90 ? 7.664 -8.465 -4.145 1.00 95.88 90 ILE A C 1
ATOM 709 O O . ILE A 1 90 ? 8.777 -8.260 -3.665 1.00 95.88 90 ILE A O 1
ATOM 713 N N . GLY A 1 91 ? 7.307 -9.642 -4.674 1.00 93.50 91 GLY A N 1
ATOM 714 C CA . GLY A 1 91 ? 8.195 -10.810 -4.715 1.00 93.50 91 GLY A CA 1
ATOM 715 C C . GLY A 1 91 ? 9.477 -10.576 -5.523 1.00 93.50 91 GLY A C 1
ATOM 716 O O . GLY A 1 91 ? 10.541 -11.057 -5.146 1.00 93.50 91 GLY A O 1
ATOM 717 N N . GLU A 1 92 ? 9.398 -9.770 -6.583 1.00 92.62 92 GLU A N 1
ATOM 718 C CA . GLU A 1 92 ? 10.550 -9.414 -7.428 1.00 92.62 92 GLU A CA 1
ATOM 719 C C . GLU A 1 92 ? 11.378 -8.235 -6.885 1.00 92.62 92 GLU A C 1
ATOM 721 O O . GLU A 1 92 ? 12.472 -7.942 -7.380 1.00 92.62 92 GLU A O 1
ATOM 726 N N . CYS A 1 93 ? 10.885 -7.515 -5.874 1.00 92.75 93 CYS A N 1
ATOM 727 C CA . CYS A 1 93 ? 11.564 -6.338 -5.342 1.00 92.75 93 CYS A CA 1
ATOM 728 C C . CYS A 1 93 ? 12.738 -6.731 -4.430 1.00 92.75 93 CYS A C 1
ATOM 730 O O . CYS A 1 93 ? 12.625 -6.730 -3.202 1.00 92.75 93 CYS A O 1
ATOM 732 N N . ARG A 1 94 ? 13.913 -6.991 -5.018 1.00 88.62 94 ARG A N 1
ATOM 733 C CA . ARG A 1 94 ? 15.145 -7.331 -4.270 1.00 88.62 94 ARG A CA 1
ATOM 734 C C . ARG A 1 94 ? 15.552 -6.275 -3.237 1.00 88.62 94 ARG A C 1
ATOM 736 O O . ARG A 1 94 ? 16.054 -6.623 -2.173 1.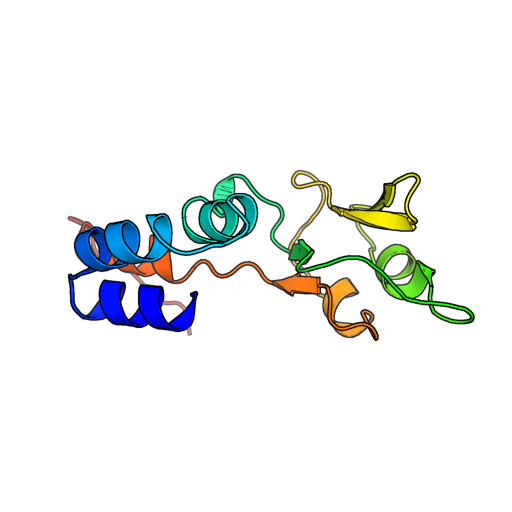00 88.62 94 ARG A O 1
ATOM 743 N N . ALA A 1 95 ? 15.284 -4.998 -3.517 1.00 90.00 95 ALA A N 1
ATOM 744 C CA . ALA A 1 95 ? 15.547 -3.890 -2.597 1.00 90.00 95 ALA A CA 1
ATOM 745 C C . ALA A 1 95 ? 14.582 -3.832 -1.393 1.00 90.00 95 ALA A C 1
ATOM 747 O O . ALA A 1 95 ? 14.794 -3.033 -0.479 1.00 90.00 95 ALA A O 1
ATOM 748 N N . LYS A 1 96 ? 13.520 -4.656 -1.384 1.00 92.50 96 LYS A N 1
ATOM 749 C CA . LYS A 1 96 ? 12.490 -4.716 -0.331 1.00 92.50 96 LYS A CA 1
ATOM 750 C C . LYS A 1 96 ? 11.843 -3.353 -0.048 1.00 92.50 96 LYS A C 1
ATOM 752 O O . LYS A 1 96 ? 11.583 -2.997 1.099 1.00 92.50 96 LYS A O 1
ATOM 757 N N . LYS A 1 97 ? 11.604 -2.583 -1.115 1.00 93.81 97 LYS A N 1
ATOM 758 C CA . LYS A 1 97 ? 10.981 -1.245 -1.078 1.00 93.81 97 LYS A CA 1
ATOM 759 C C . LYS A 1 97 ? 9.521 -1.242 -1.515 1.00 93.81 97 LYS A C 1
ATOM 761 O O . LYS A 1 97 ? 8.928 -0.175 -1.597 1.00 93.81 97 LYS A O 1
ATOM 766 N N . LEU A 1 98 ? 8.958 -2.412 -1.809 1.00 94.44 98 LEU A N 1
ATOM 767 C CA . LEU A 1 98 ? 7.544 -2.590 -2.113 1.00 94.44 98 LEU A CA 1
ATOM 768 C C . LEU A 1 98 ? 6.887 -3.438 -1.028 1.00 94.44 98 LEU A C 1
ATOM 770 O O . LEU A 1 98 ? 7.467 -4.422 -0.568 1.00 94.44 98 LEU A O 1
ATOM 774 N N . THR A 1 99 ? 5.684 -3.060 -0.616 1.00 94.62 99 THR A N 1
ATOM 775 C CA . THR A 1 99 ? 4.881 -3.812 0.351 1.00 94.62 99 THR A CA 1
ATOM 776 C C . THR A 1 99 ? 3.411 -3.757 -0.040 1.00 94.62 99 THR A C 1
ATOM 778 O O . THR A 1 99 ? 3.003 -2.850 -0.759 1.00 94.62 99 THR A O 1
ATOM 781 N N . ALA A 1 100 ? 2.626 -4.737 0.394 1.00 94.81 100 ALA A N 1
ATOM 782 C CA . ALA A 1 100 ? 1.185 -4.711 0.192 1.00 94.81 100 ALA A CA 1
ATOM 783 C C . ALA A 1 100 ? 0.543 -3.683 1.131 1.00 94.81 100 ALA A C 1
ATOM 785 O O . ALA A 1 100 ? 1.096 -3.383 2.199 1.00 94.81 100 ALA A O 1
ATOM 786 N N . SER A 1 101 ? -0.627 -3.188 0.734 1.00 93.12 101 SER A N 1
ATOM 787 C CA . SER A 1 101 ? -1.477 -2.353 1.576 1.00 93.12 101 SER A CA 1
ATOM 788 C C . SER A 1 101 ? -1.738 -3.002 2.937 1.00 93.12 101 SER A C 1
ATOM 790 O O . SER A 1 101 ? -1.751 -4.229 3.080 1.00 93.12 101 SER A O 1
ATOM 792 N N . ARG A 1 102 ? -1.898 -2.175 3.971 1.00 90.31 102 ARG A N 1
ATOM 793 C CA . ARG A 1 102 ? -2.076 -2.608 5.366 1.00 90.31 102 ARG A CA 1
ATOM 794 C C . ARG A 1 102 ? -3.397 -2.105 5.924 1.00 90.31 102 ARG A C 1
ATOM 796 O O . ARG A 1 102 ? -3.434 -1.234 6.791 1.00 90.31 102 ARG A O 1
ATOM 803 N N . ASP A 1 103 ? -4.466 -2.743 5.478 1.00 87.69 103 ASP A N 1
ATOM 804 C CA . ASP A 1 103 ? -5.843 -2.269 5.673 1.00 87.69 103 ASP A CA 1
ATOM 805 C C . ASP A 1 103 ? -6.439 -2.653 7.035 1.00 87.69 103 ASP A C 1
ATOM 807 O O . ASP A 1 103 ? -7.632 -2.486 7.283 1.00 87.69 103 ASP A O 1
ATOM 811 N N . ILE A 1 104 ? -5.618 -3.170 7.952 1.00 88.75 104 ILE A N 1
ATOM 812 C CA . ILE A 1 104 ? -6.096 -3.652 9.250 1.00 88.75 104 ILE A CA 1
ATOM 813 C C . ILE A 1 104 ? -6.676 -2.526 10.108 1.00 88.75 104 ILE A C 1
ATOM 815 O O . ILE A 1 104 ? -7.630 -2.756 10.839 1.00 88.75 104 ILE A O 1
ATOM 819 N N . LEU A 1 105 ? -6.123 -1.310 10.032 1.00 89.44 105 LEU A N 1
ATOM 820 C CA . LEU A 1 105 ? -6.603 -0.182 10.832 1.00 89.44 105 LEU A CA 1
ATOM 821 C C . LEU A 1 105 ? -8.035 0.214 10.445 1.00 89.44 105 LEU A C 1
ATOM 823 O O . LEU A 1 105 ? -8.891 0.191 11.330 1.00 89.44 105 LEU A O 1
ATOM 827 N N . PRO A 1 106 ? -8.344 0.500 9.164 1.00 86.75 106 PRO A N 1
ATOM 828 C CA . PRO A 1 106 ? -9.722 0.774 8.768 1.00 86.75 106 PRO A CA 1
ATOM 829 C C . PRO A 1 106 ? -10.640 -0.445 8.916 1.00 86.75 106 PRO A C 1
ATOM 831 O O . PRO A 1 106 ? -11.826 -0.269 9.187 1.00 86.75 106 PRO A O 1
ATOM 834 N N . ALA A 1 107 ? -10.130 -1.677 8.798 1.00 88.25 107 ALA A N 1
ATOM 835 C CA . ALA A 1 107 ? -10.925 -2.873 9.083 1.00 88.25 107 ALA A CA 1
ATOM 836 C C . ALA A 1 107 ? -11.344 -2.952 10.563 1.00 88.25 107 ALA A C 1
ATOM 838 O O . ALA A 1 107 ? -12.513 -3.194 10.859 1.00 88.25 107 ALA A O 1
ATOM 839 N N . LEU A 1 108 ? -10.415 -2.705 11.494 1.00 88.44 108 LEU A N 1
ATOM 840 C CA . LEU A 1 108 ? -10.698 -2.664 12.932 1.00 88.44 108 LEU A CA 1
ATOM 841 C C . LEU A 1 108 ? -11.638 -1.512 13.300 1.00 88.44 108 LEU A C 1
ATOM 843 O O . LEU A 1 108 ? -12.520 -1.698 14.136 1.00 88.44 108 LEU A O 1
ATOM 847 N N . GLU A 1 109 ? -11.488 -0.349 12.667 1.00 85.25 109 GLU A N 1
ATOM 848 C CA . GLU A 1 109 ? -12.390 0.787 12.878 1.00 85.25 109 GLU A CA 1
ATOM 849 C C . GLU A 1 109 ? -13.821 0.449 12.443 1.00 85.25 109 GLU A C 1
ATOM 851 O O . GLU A 1 109 ? -14.768 0.654 13.205 1.00 85.25 109 GLU A O 1
ATOM 856 N N . LYS A 1 110 ? -13.984 -0.154 11.258 1.00 85.50 110 LYS A N 1
ATOM 857 C CA . LYS A 1 110 ? -15.287 -0.639 10.781 1.00 85.50 110 LYS A CA 1
ATOM 858 C C . LYS A 1 110 ? -15.873 -1.687 11.721 1.00 85.50 110 LYS A C 1
ATOM 860 O O . LYS A 1 110 ? -17.038 -1.588 12.065 1.00 85.50 110 LYS A O 1
ATOM 865 N N . LEU A 1 111 ? -15.078 -2.647 12.195 1.00 87.00 111 LEU A N 1
ATOM 866 C CA . LEU A 1 111 ? -15.532 -3.650 13.168 1.00 87.00 111 LEU A CA 1
ATOM 867 C C . LEU A 1 111 ? -16.072 -3.024 14.461 1.00 87.00 111 LEU A C 1
ATOM 869 O O . LEU A 1 111 ? -17.061 -3.506 15.003 1.00 87.00 111 LEU A O 1
ATOM 873 N N . LYS A 1 112 ? -15.430 -1.962 14.957 1.00 84.69 112 LYS A N 1
ATOM 874 C CA . LYS A 1 112 ? -15.823 -1.280 16.199 1.00 84.69 112 LYS A CA 1
ATOM 875 C C . LYS A 1 112 ? -17.041 -0.377 16.047 1.00 84.69 112 LYS A C 1
ATOM 877 O O . LYS A 1 112 ? -17.807 -0.242 16.994 1.00 84.69 112 LYS A O 1
ATOM 882 N N . SER A 1 113 ? -17.179 0.259 14.888 1.00 84.44 113 SER A N 1
ATOM 883 C CA . SER A 1 113 ? -18.257 1.207 14.584 1.00 84.44 113 SER A CA 1
ATOM 884 C C . SER A 1 113 ? -19.460 0.562 13.895 1.00 84.44 113 SER A C 1
ATOM 886 O O . SER A 1 113 ? -20.471 1.230 13.697 1.00 84.44 113 SER A O 1
ATOM 888 N N . SER A 1 114 ? -19.371 -0.716 13.511 1.00 82.12 114 SER A N 1
ATOM 889 C CA . SER A 1 114 ? -20.431 -1.365 12.747 1.00 82.12 114 SER A CA 1
ATOM 890 C C . SER A 1 114 ? -21.676 -1.603 13.596 1.00 82.12 114 SER A C 1
ATOM 892 O O . SER A 1 114 ? -21.657 -2.350 14.571 1.00 82.12 114 SER A O 1
ATOM 894 N N . GLU A 1 115 ? -22.794 -1.049 13.137 1.00 82.62 115 GLU A N 1
ATOM 895 C CA . GLU A 1 115 ? -24.142 -1.383 13.610 1.00 82.62 115 GLU A CA 1
ATOM 896 C C . GLU A 1 115 ? -24.686 -2.668 12.952 1.00 82.62 115 GLU A C 1
ATOM 898 O O . GLU A 1 115 ? -25.768 -3.146 13.287 1.00 82.62 115 GLU A O 1
ATOM 903 N N . THR A 1 116 ? -23.934 -3.243 12.004 1.00 83.25 116 THR A N 1
ATOM 904 C CA . THR A 1 116 ? -24.311 -4.433 11.225 1.00 83.25 116 THR A CA 1
ATOM 905 C C . THR A 1 116 ? -23.327 -5.594 11.432 1.00 83.25 116 THR A C 1
ATOM 907 O O . THR A 1 116 ? -22.169 -5.368 11.795 1.00 83.25 116 THR A O 1
ATOM 910 N N . PRO A 1 117 ? -23.736 -6.856 11.211 1.00 84.31 117 PRO A N 1
ATOM 911 C CA . PRO A 1 117 ? -22.828 -7.993 11.337 1.00 84.31 117 PRO A CA 1
ATOM 912 C C . PRO A 1 117 ? -21.642 -7.898 10.365 1.00 84.31 117 PRO A C 1
ATOM 914 O O . PRO A 1 117 ? -21.825 -7.664 9.171 1.00 84.31 117 PRO A O 1
ATOM 917 N N . VAL A 1 118 ? -20.428 -8.128 10.871 1.00 84.62 118 VAL A N 1
ATOM 918 C CA . VAL A 1 118 ? -19.208 -8.217 10.056 1.00 84.62 118 VAL A CA 1
ATOM 919 C C . VAL A 1 118 ? -18.808 -9.681 9.902 1.00 84.62 118 VAL A C 1
ATOM 921 O O . VAL A 1 118 ? -18.751 -10.421 10.882 1.00 84.62 118 VAL A O 1
ATOM 924 N N . TYR A 1 119 ? -18.514 -10.091 8.669 1.00 82.81 119 TYR A N 1
ATOM 925 C CA . TYR A 1 119 ? -18.178 -11.469 8.319 1.00 82.81 119 TYR A CA 1
ATOM 926 C C . TYR A 1 119 ? -16.710 -11.577 7.903 1.00 82.81 119 TYR A C 1
ATOM 928 O O . TYR A 1 119 ? -16.212 -10.745 7.145 1.00 82.81 119 TYR A O 1
ATOM 936 N N . ALA A 1 120 ? -16.028 -12.618 8.379 1.00 81.75 120 ALA A N 1
ATOM 937 C CA . ALA A 1 120 ? -14.691 -12.989 7.931 1.00 81.75 120 ALA A CA 1
ATOM 938 C C . ALA A 1 120 ? -14.785 -14.203 6.999 1.00 81.75 120 ALA A C 1
ATOM 940 O O . ALA A 1 120 ? -15.506 -15.155 7.293 1.00 81.75 120 ALA A O 1
ATOM 941 N N . MET A 1 121 ? -14.053 -14.162 5.887 1.00 78.31 121 MET A N 1
ATOM 942 C CA . MET A 1 121 ? -13.901 -15.291 4.973 1.00 78.31 121 MET A CA 1
ATOM 943 C C . MET A 1 121 ? -12.569 -15.974 5.283 1.00 78.31 121 MET A C 1
ATOM 945 O O . MET A 1 121 ? -11.537 -15.301 5.311 1.00 78.31 121 MET A O 1
ATOM 949 N N . VAL A 1 122 ? -12.618 -17.274 5.571 1.00 73.06 122 VAL A N 1
ATOM 950 C CA . VAL A 1 122 ? -11.471 -18.118 5.944 1.00 73.06 122 VAL A CA 1
ATOM 951 C C . VAL A 1 122 ? -11.306 -19.272 4.975 1.00 73.06 122 VAL A C 1
ATOM 953 O O . VAL A 1 122 ? -12.344 -19.771 4.487 1.00 73.06 122 VAL A O 1
#

Foldseek 3Di:
DVVQCLVCLVVVNNVVSVVVVVVDDDDPVVVCLAPPVVVDAQKDFQDFQPDDDDLLCVLQVQQPQNQWDADPSSGIDGHRVRRPNPCRSCVSRPVNRMDGRDHSNVVSVCVVPDPDDDDDDD

pLDDT: mean 89.59, std 6.04, range [63.41, 97.56]

Radius of gyration: 16.63 Å; chains: 1; bounding box: 47×33×39 Å

=== Feature glossary ===
Feature key, reading from the visual/contextual features back to the raw sequence:

Rendered structure images. Structure images are PyMOL renders from six orthogonal camera directions. Cartoon representation draws helices as coils and strands as arrows; sticks shows the backbone as bonds; surface shows the solvent-excluded envelope. Rainbow coloring maps sequence position to hue (blue→red, N→C); chain coloring assigns a distinct color per polypeptide.

Contact-map, Ramachandran, and PAE plots. Three diagnostic plots accompany the record. The Cα contact map visualizes the tertiary structure as a 2D adjacency matrix (8 Å cutoff, sequence-local contacts suppressed). The Ramachandran plot shows the distribution of backbone (φ, ψ) torsions, with points in the α and β basins reflecting secondary structure content. The PAE plot shows AlphaFold's inter-residue confidence as a color matrix.

InterPro / GO / CATH / organism. The annotation block draws on four external resources. InterPro: which protein families and domains the sequence belongs to. GO: standardized terms for what the protein does, what process it participates in, and where in the cell it acts. CATH: which structural fold it has in the CATH hierarchy. Organism: the species of origin.

Nearest PDB structures. Structural nearest neighbors (via Foldseek easy-search vs the PDB). Reported per hit: target PDB id, E-value, and alignment TM-score. A TM-score above ~0.5 is the conventional threshold for 'same fold'.

Predicted aligned error. Predicted aligned error is AlphaFold's pairwise confidence. Unlike pLDDT (per-residue), PAE is per-residue-pair and captures whether two parts of the structure are correctly placed relative to each other. Units are ångströms of expected positional error.

Solvent-accessible surface area. SASA measures how much of the protein is reachable by solvent. It is computed by rolling a water-sized probe over the atomic surface and summing the exposed area (Å²). Per-residue SASA distinguishes core (buried, low SASA) from surface (exposed, high SASA) residues; total SASA is a whole-molecule size measure.

B-factor. Crystallographic B-factors measure how much each atom's electron density is smeared out, in Å². They rise in mobile loops and surface residues and fall in the buried interior. In AlphaFold models this column is repurposed to hold pLDDT instead.

pLDDT. For AlphaFold models, the B-factor field carries pLDDT — the model's own estimate of local accuracy on a 0–100 scale. Regions with pLDDT<50 should be treated as essentially unmodeled; they often correspond to intrinsically disordered segments.

Backbone torsions (φ/ψ). φ (phi) and ψ (psi) are the two rotatable backbone dihedrals per residue: φ is the C(i-1)–N–Cα–C torsion, ψ is the N–Cα–C–N(i+1) torsion, both in degrees on (−180°, 180°]. α-helical residues cluster near (−60°, −45°); β-strand residues near (−120°, +130°). A Ramachandran plot is simply a scatter of (φ, ψ) for every residue.

Radius of gyration, Cα contacts, bounding box. Radius of gyration (Rg) is the root-mean-square distance of Cα atoms from their centroid — a single number for overall size and compactness. A globular domain of N residues has Rg ≈ 2.2·N^0.38 Å; an extended or disordered chain has a much larger Rg. The Cα contact count is the number of residue pairs whose Cα atoms are within 8 Å and are more than four positions apart in sequence — a standard proxy for tertiary packing density. The bounding box is the smallest axis-aligned box enclosing all Cα atoms.

Secondary structure (3-state, P-SEA). Three-state secondary structure (P-SEA) collapses the eight DSSP classes into helix (a), strand (b), and coil (c). P-SEA assigns these from Cα geometry alone — distances and angles — without requiring backbone oxygens, so it works on any Cα trace.

Secondary structure (8-state, DSSP). Secondary structure is the local, repeating backbone conformation. DSSP classifies it into eight states by reading the hydrogen-bond network: three helix types (H, G, I), two β types (E, B), two non-regular types (T, S), and unstructured coil (-).

Foldseek 3Di. The Foldseek 3Di string encodes local tertiary geometry as a 20-letter alphabet — one character per residue — derived from the relative positions of nearby Cα atoms. Unlike the amino-acid sequence, 3Di is a direct function of the 3D structure, so two proteins with the same fold have similar 3Di strings even at low sequence identity.

mmCIF coordinates. Structure coordinates are given as an mmCIF _atom_site loop: one row per atom with element, residue name, chain id, sequence number, and x/y/z position in Å. Only the four main-chain atoms per residue are included here; side chains are omitted to keep the record compact.

Sequence. This is the polypeptide sequence — one letter per residue, N-terminus first. Length ranges from a few dozen residues for small domains to over a thousand for large multi-domain proteins.